Protein AF-A0A968AUI8-F1 (afdb_monomer_lite)

Structure (mmCIF, N/CA/C/O backbone):
data_AF-A0A968AUI8-F1
#
_entry.id   AF-A0A968AUI8-F1
#
loop_
_atom_site.group_PDB
_atom_site.id
_atom_site.type_symbol
_atom_site.label_atom_id
_atom_site.label_alt_id
_atom_site.label_comp_id
_atom_site.label_asym_id
_atom_site.label_entity_id
_atom_site.label_seq_id
_atom_site.pdbx_PDB_ins_code
_atom_site.Cartn_x
_atom_site.Cartn_y
_atom_site.Cartn_z
_atom_site.occupancy
_atom_site.B_iso_or_equiv
_atom_site.auth_seq_id
_atom_site.auth_comp_id
_atom_site.auth_asym_id
_atom_site.auth_atom_id
_atom_site.pdbx_PDB_model_num
ATOM 1 N N . MET A 1 1 ? 32.114 7.853 -19.464 1.00 34.41 1 MET A N 1
ATOM 2 C CA . MET A 1 1 ? 32.105 7.024 -18.245 1.00 34.41 1 MET A CA 1
ATOM 3 C C . MET A 1 1 ? 30.701 7.139 -17.686 1.00 34.41 1 MET A C 1
ATOM 5 O O . MET A 1 1 ? 30.339 8.231 -17.278 1.00 34.41 1 MET A O 1
ATOM 9 N N . LEU A 1 2 ? 29.883 6.095 -17.821 1.00 39.78 2 LEU A N 1
ATOM 10 C CA . LEU A 1 2 ? 28.570 6.047 -17.181 1.00 39.78 2 LEU A CA 1
ATOM 11 C C . LEU A 1 2 ? 28.812 5.374 -15.830 1.00 39.78 2 LEU A C 1
ATOM 13 O O . LEU A 1 2 ? 29.173 4.201 -15.796 1.00 39.78 2 LEU A O 1
ATOM 17 N N . ILE A 1 3 ? 28.756 6.150 -14.754 1.00 45.00 3 ILE A N 1
ATOM 18 C CA . ILE A 1 3 ? 28.696 5.602 -13.402 1.00 45.00 3 ILE A CA 1
ATOM 19 C C . ILE A 1 3 ? 27.211 5.554 -13.086 1.00 45.00 3 ILE A C 1
ATOM 21 O O . ILE A 1 3 ? 26.603 6.594 -12.844 1.00 45.00 3 ILE A O 1
ATOM 25 N N . ASP A 1 4 ? 26.636 4.362 -13.182 1.00 44.19 4 ASP A N 1
ATOM 26 C CA . ASP A 1 4 ? 25.300 4.106 -12.673 1.00 44.19 4 ASP A CA 1
ATOM 27 C C . ASP A 1 4 ? 25.411 3.925 -11.155 1.00 44.19 4 ASP A C 1
ATOM 29 O O . ASP A 1 4 ? 25.917 2.918 -10.664 1.00 44.19 4 ASP A O 1
ATOM 33 N N . ASN A 1 5 ? 25.036 4.975 -10.430 1.00 44.47 5 ASN A N 1
ATOM 34 C CA . ASN A 1 5 ? 24.764 4.938 -8.998 1.00 44.47 5 ASN A CA 1
ATOM 35 C C . ASN A 1 5 ? 23.244 4.963 -8.791 1.00 44.47 5 ASN A C 1
ATOM 37 O O . ASN A 1 5 ? 22.755 5.685 -7.924 1.00 44.47 5 ASN A O 1
ATOM 41 N N . ALA A 1 6 ? 22.477 4.200 -9.572 1.00 40.66 6 ALA A N 1
ATOM 42 C CA . ALA A 1 6 ? 21.161 3.778 -9.133 1.00 40.66 6 ALA A CA 1
ATOM 43 C C . ALA A 1 6 ? 21.364 2.881 -7.906 1.00 40.66 6 ALA A C 1
ATOM 45 O O . ALA A 1 6 ? 21.385 1.651 -7.979 1.00 40.66 6 ALA A O 1
ATOM 46 N N . ARG A 1 7 ? 21.507 3.509 -6.731 1.00 41.97 7 ARG A N 1
ATOM 47 C CA . ARG A 1 7 ? 20.852 2.949 -5.556 1.00 41.97 7 ARG A CA 1
ATOM 48 C C . ARG A 1 7 ? 19.424 2.757 -6.034 1.00 41.97 7 ARG A C 1
ATOM 50 O O . ARG A 1 7 ? 18.778 3.748 -6.359 1.00 41.97 7 ARG A O 1
ATOM 57 N N . LYS A 1 8 ? 18.991 1.506 -6.220 1.00 43.59 8 LYS A N 1
ATOM 58 C CA . LYS A 1 8 ? 17.556 1.224 -6.272 1.00 43.59 8 LYS A CA 1
ATOM 59 C C . LYS A 1 8 ? 16.978 2.051 -5.138 1.00 43.59 8 LYS A C 1
ATOM 61 O O . LYS A 1 8 ? 17.490 1.907 -4.028 1.00 43.59 8 LYS A O 1
ATOM 66 N N . ASP A 1 9 ? 16.062 2.969 -5.421 1.00 46.75 9 ASP A N 1
ATOM 67 C CA . ASP A 1 9 ? 15.371 3.658 -4.345 1.00 46.75 9 ASP A CA 1
ATOM 68 C C . ASP A 1 9 ? 14.706 2.541 -3.539 1.00 46.75 9 ASP A C 1
ATOM 70 O O . ASP A 1 9 ? 13.752 1.911 -3.994 1.00 46.75 9 ASP A O 1
ATOM 74 N N . GLU A 1 10 ? 15.327 2.184 -2.407 1.00 50.00 10 GLU A N 1
ATOM 75 C CA . GLU A 1 10 ? 14.971 1.023 -1.581 1.00 50.00 10 GLU A CA 1
ATOM 76 C C . GLU A 1 10 ? 13.476 1.091 -1.228 1.00 50.00 10 GLU A C 1
ATOM 78 O O . GLU A 1 10 ? 12.793 0.073 -1.214 1.00 50.00 10 GLU A O 1
ATOM 83 N N . GLN A 1 11 ? 12.950 2.316 -1.138 1.00 50.78 11 GLN A N 1
ATOM 84 C CA . GLN A 1 11 ? 11.549 2.676 -0.938 1.00 50.78 11 GLN A CA 1
ATOM 85 C C . GLN A 1 11 ? 10.575 2.051 -1.958 1.00 50.78 11 GLN A C 1
ATOM 87 O O . GLN A 1 11 ? 9.524 1.551 -1.563 1.00 50.78 11 GLN A O 1
ATOM 92 N N . GLU A 1 12 ? 10.900 2.039 -3.257 1.00 45.94 12 GLU A N 1
ATOM 93 C CA . GLU A 1 12 ? 9.977 1.558 -4.304 1.00 45.94 12 GLU A CA 1
ATOM 94 C C . GLU A 1 12 ? 9.931 0.018 -4.359 1.00 45.94 12 GLU A C 1
ATOM 96 O O . GLU A 1 12 ? 8.891 -0.590 -4.618 1.00 45.94 12 GLU A O 1
ATOM 101 N N . VAL A 1 13 ? 11.061 -0.631 -4.049 1.00 47.16 13 VAL A N 1
ATOM 102 C CA . VAL A 1 13 ? 11.174 -2.097 -3.961 1.00 47.16 13 VAL A CA 1
ATOM 103 C C . VAL A 1 13 ? 10.551 -2.625 -2.667 1.00 47.16 13 VAL A C 1
ATOM 105 O O . VAL A 1 13 ? 10.004 -3.730 -2.654 1.00 47.16 13 VAL A O 1
ATOM 108 N N . GLU A 1 14 ? 10.597 -1.843 -1.589 1.00 55.97 14 GLU A N 1
ATOM 109 C CA . GLU A 1 14 ? 10.038 -2.237 -0.301 1.00 55.97 14 GLU A CA 1
ATOM 110 C C . GLU A 1 14 ? 8.512 -2.258 -0.297 1.00 55.97 14 GLU A C 1
ATOM 112 O O . GLU A 1 14 ? 7.960 -3.180 0.286 1.00 55.97 14 GLU A O 1
ATOM 117 N N . PHE A 1 15 ? 7.808 -1.356 -0.990 1.00 53.41 15 PHE A N 1
ATOM 118 C CA . PHE A 1 15 ? 6.339 -1.319 -0.923 1.00 53.41 15 PHE A CA 1
ATOM 119 C C . PHE A 1 15 ? 5.659 -2.569 -1.508 1.00 53.41 15 PHE A C 1
ATOM 121 O O . PHE A 1 15 ? 4.713 -3.102 -0.928 1.00 53.41 15 PHE A O 1
ATOM 128 N N . ASN A 1 16 ? 6.161 -3.075 -2.639 1.00 53.00 16 ASN A N 1
ATOM 129 C CA . ASN A 1 16 ? 5.612 -4.289 -3.247 1.00 53.00 16 ASN A CA 1
ATOM 130 C C . ASN A 1 16 ? 5.938 -5.542 -2.427 1.00 53.00 16 ASN A C 1
ATOM 132 O O . ASN A 1 16 ? 5.096 -6.426 -2.338 1.00 53.00 16 ASN A O 1
ATOM 136 N N . ASN A 1 17 ? 7.120 -5.622 -1.807 1.00 53.06 17 ASN A N 1
ATOM 137 C CA . ASN A 1 17 ? 7.478 -6.753 -0.942 1.00 53.06 17 ASN A CA 1
ATOM 138 C C . ASN A 1 17 ? 6.790 -6.676 0.429 1.00 53.06 17 ASN A C 1
ATOM 140 O O . ASN A 1 17 ? 6.423 -7.702 0.995 1.00 53.06 17 ASN A O 1
ATOM 144 N N . PHE A 1 18 ? 6.577 -5.459 0.932 1.00 59.53 18 PHE A N 1
ATOM 145 C CA . PHE A 1 18 ? 5.958 -5.154 2.216 1.00 59.53 18 PHE A CA 1
ATOM 146 C C . PHE A 1 18 ? 4.612 -5.858 2.377 1.00 59.53 18 PHE A C 1
ATOM 148 O O . PHE A 1 18 ? 4.395 -6.493 3.402 1.00 59.53 18 PHE A O 1
ATOM 155 N N . LEU A 1 19 ? 3.745 -5.825 1.360 1.00 61.12 19 LEU A N 1
ATOM 156 C CA . LEU A 1 19 ? 2.394 -6.389 1.449 1.00 61.12 19 LEU A CA 1
ATOM 157 C C . LEU A 1 19 ? 2.351 -7.916 1.647 1.00 61.12 19 LEU A C 1
ATOM 159 O O . LEU A 1 19 ? 1.345 -8.418 2.145 1.00 61.12 19 LEU A O 1
ATOM 163 N N . TYR A 1 20 ? 3.408 -8.655 1.295 1.00 62.62 20 TYR A N 1
ATOM 164 C CA . TYR A 1 20 ? 3.387 -10.123 1.323 1.00 62.62 20 TYR A CA 1
ATOM 165 C C . TYR A 1 20 ? 3.719 -10.735 2.690 1.00 62.62 20 TYR A C 1
ATOM 167 O O . TYR A 1 20 ? 3.278 -11.848 2.960 1.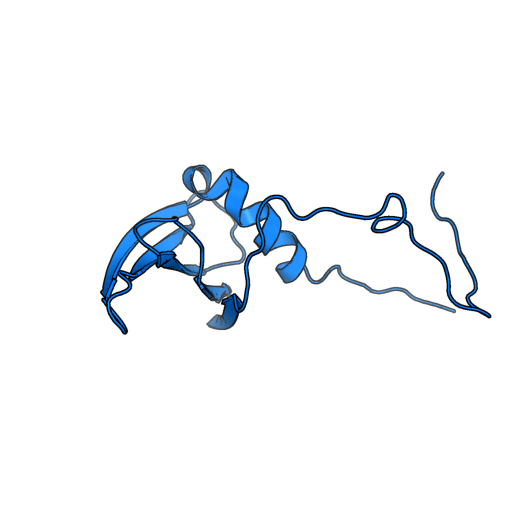00 62.62 20 TYR A O 1
ATOM 175 N N . GLU A 1 2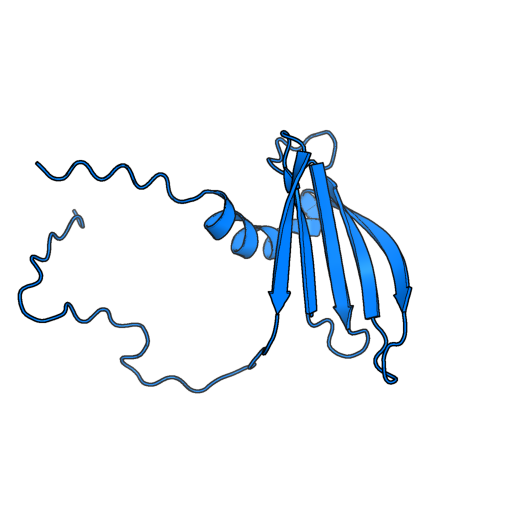1 ? 4.449 -10.028 3.559 1.00 69.19 21 GLU A N 1
ATOM 176 C CA . GLU A 1 21 ? 4.939 -10.573 4.843 1.00 69.19 21 GLU A CA 1
ATOM 177 C C . GLU A 1 21 ? 4.553 -9.682 6.045 1.00 69.19 21 GLU A C 1
ATOM 179 O O . GLU A 1 21 ? 5.161 -9.718 7.118 1.00 69.19 21 GLU A O 1
ATOM 184 N N . LEU A 1 22 ? 3.505 -8.862 5.892 1.00 75.44 22 LEU A N 1
ATOM 185 C CA . LEU A 1 22 ? 3.066 -7.901 6.914 1.00 75.44 22 LEU A CA 1
ATOM 186 C C . LEU A 1 22 ? 2.827 -8.527 8.281 1.00 75.44 22 LEU A C 1
ATOM 188 O O . LEU A 1 22 ? 3.225 -7.964 9.300 1.00 75.44 22 LEU A O 1
ATOM 192 N N . GLU A 1 23 ? 2.156 -9.673 8.311 1.00 78.56 23 GLU A N 1
ATOM 193 C CA . GLU A 1 23 ? 1.776 -10.336 9.556 1.00 78.56 23 GLU A CA 1
ATOM 194 C C . GLU A 1 23 ? 2.982 -10.868 10.336 1.00 78.56 23 GLU A C 1
ATOM 196 O O . GLU A 1 23 ? 2.966 -10.888 11.573 1.00 78.56 23 GLU A O 1
ATOM 201 N N . ASP A 1 24 ? 4.058 -11.223 9.635 1.00 84.44 24 ASP A N 1
ATOM 202 C CA . ASP A 1 24 ? 5.277 -11.753 10.231 1.00 84.44 24 ASP A CA 1
ATOM 203 C C . ASP A 1 24 ? 6.160 -10.639 10.794 1.00 84.44 24 ASP A C 1
ATOM 205 O O . ASP A 1 24 ? 6.714 -10.803 11.886 1.00 84.44 24 ASP A O 1
ATOM 209 N N . HIS A 1 25 ? 6.175 -9.463 10.163 1.00 86.06 25 HIS A N 1
ATOM 210 C CA . HIS A 1 25 ? 7.077 -8.366 10.533 1.00 86.06 25 HIS A CA 1
ATOM 211 C C . HIS A 1 25 ? 6.411 -7.214 11.308 1.00 86.06 25 HIS A C 1
ATOM 213 O O . HIS A 1 25 ? 7.098 -6.449 11.989 1.00 86.06 25 HIS A O 1
ATOM 219 N N . TYR A 1 26 ? 5.081 -7.088 11.284 1.00 89.75 26 TYR A N 1
ATOM 220 C CA . TYR A 1 26 ? 4.370 -5.950 11.877 1.00 89.75 26 TYR A CA 1
ATOM 221 C C . TYR A 1 26 ? 3.272 -6.384 12.854 1.00 89.75 26 TYR A C 1
ATOM 223 O O . TYR A 1 26 ? 2.611 -7.408 12.700 1.00 89.75 26 TYR A O 1
ATOM 231 N N . PHE A 1 27 ? 3.053 -5.570 13.885 1.00 93.06 27 PHE A N 1
ATOM 232 C CA . PHE A 1 27 ? 1.811 -5.572 14.647 1.00 93.06 27 PHE A CA 1
ATOM 233 C C . PHE A 1 27 ? 0.781 -4.696 13.942 1.00 93.06 27 PHE A C 1
ATOM 235 O O . PHE A 1 27 ? 1.084 -3.552 13.592 1.00 93.06 27 PHE A O 1
ATOM 242 N N . SER A 1 28 ? -0.437 -5.210 13.786 1.00 92.56 28 SER A N 1
ATOM 243 C CA . SER A 1 28 ? -1.557 -4.488 13.190 1.00 92.56 28 SER A CA 1
ATOM 244 C C . SER A 1 28 ? -2.569 -4.029 14.237 1.00 92.56 28 SER A C 1
ATOM 246 O O . SER A 1 28 ? -2.871 -4.721 15.210 1.00 92.56 28 SER A O 1
ATOM 248 N N . GLN A 1 29 ? -3.104 -2.829 14.033 1.00 95.19 29 GLN A N 1
ATOM 249 C CA . GLN A 1 29 ? -4.146 -2.247 14.866 1.00 95.19 29 GLN A CA 1
ATOM 250 C C . GLN A 1 29 ? -5.117 -1.455 13.989 1.00 95.19 29 GLN A C 1
ATOM 252 O O . GLN A 1 29 ? -4.700 -0.524 13.302 1.00 95.19 29 GLN A O 1
ATOM 257 N N . LYS A 1 30 ? -6.420 -1.759 14.051 1.00 94.50 30 LYS A N 1
ATOM 258 C CA . LYS A 1 30 ? -7.441 -0.844 13.518 1.00 94.50 30 LYS A CA 1
ATOM 259 C C . LYS A 1 30 ? -7.469 0.402 14.400 1.00 94.50 30 LYS A C 1
ATOM 261 O O . LYS A 1 30 ? -7.711 0.293 15.603 1.00 94.50 30 LYS A O 1
ATOM 266 N N . VAL A 1 31 ? -7.172 1.559 13.818 1.00 95.31 31 VAL A N 1
ATOM 267 C CA . VAL A 1 31 ? -7.070 2.834 14.545 1.00 95.31 31 VAL A CA 1
ATOM 268 C C . VAL A 1 31 ? -8.215 3.786 14.243 1.00 95.31 31 VAL A C 1
ATOM 270 O O . VAL A 1 31 ? -8.478 4.655 15.068 1.00 95.31 31 VAL A O 1
ATOM 273 N N . ASP A 1 32 ? -8.892 3.616 13.108 1.00 94.31 32 ASP A N 1
ATOM 274 C CA . ASP A 1 32 ? -10.044 4.434 12.736 1.00 94.31 32 ASP A CA 1
ATOM 275 C C . ASP A 1 32 ? -10.979 3.688 11.774 1.00 94.31 32 ASP A C 1
ATOM 277 O O . ASP A 1 32 ? -10.592 2.691 11.151 1.00 94.31 32 ASP A O 1
ATOM 281 N N . GLU A 1 33 ? -12.203 4.187 11.666 1.00 94.94 33 GLU A N 1
ATOM 282 C CA . GLU A 1 33 ? -13.248 3.725 10.759 1.00 94.94 33 GLU A CA 1
ATOM 283 C C . GLU A 1 33 ? -14.069 4.935 10.314 1.00 94.94 33 GLU A C 1
ATOM 285 O O . GLU A 1 33 ? -14.639 5.648 11.142 1.00 94.94 33 GLU A O 1
ATOM 290 N N . THR A 1 34 ? -14.111 5.177 9.009 1.00 94.50 34 THR A N 1
ATOM 291 C CA . THR A 1 34 ? -14.830 6.304 8.414 1.00 94.50 34 THR A CA 1
ATOM 292 C C . THR A 1 34 ? -15.745 5.821 7.300 1.00 94.50 34 THR A C 1
ATOM 294 O O . THR A 1 34 ? -15.564 4.731 6.769 1.00 94.50 34 THR A O 1
ATOM 297 N N . GLU A 1 35 ? -16.747 6.625 6.954 1.00 93.81 35 GLU A N 1
ATOM 298 C CA . GLU A 1 35 ? -17.689 6.307 5.875 1.00 93.81 35 GLU A CA 1
ATOM 299 C C . GLU A 1 35 ? -17.870 7.515 4.936 1.00 93.81 35 GLU A C 1
ATOM 301 O O . GLU A 1 35 ? -18.933 8.145 4.917 1.00 93.81 35 GLU A O 1
ATOM 306 N N . PRO A 1 36 ? -16.808 7.957 4.234 1.00 87.19 36 PRO A N 1
ATOM 307 C CA . PRO A 1 36 ? -16.932 9.000 3.220 1.00 87.19 36 PRO A CA 1
ATOM 308 C C . PRO A 1 36 ? -17.829 8.528 2.067 1.00 87.19 36 PRO A C 1
ATOM 310 O O . PRO A 1 36 ? -17.637 7.448 1.529 1.00 87.19 36 PRO A O 1
ATOM 313 N N . ASP A 1 37 ? -18.821 9.340 1.690 1.00 87.12 37 ASP A N 1
ATOM 314 C CA . ASP A 1 37 ? -19.716 9.082 0.549 1.00 87.12 37 ASP A CA 1
ATOM 315 C C . ASP A 1 37 ? -20.423 7.704 0.555 1.00 87.12 37 ASP A C 1
ATOM 317 O O . ASP A 1 37 ? -20.872 7.219 -0.483 1.00 87.12 37 ASP A O 1
ATOM 321 N N . GLY A 1 38 ? -20.591 7.105 1.742 1.00 87.69 38 GLY A N 1
ATOM 322 C CA . GLY A 1 38 ? -21.213 5.787 1.923 1.00 87.69 38 GLY A CA 1
ATOM 323 C C . GLY A 1 38 ? -20.267 4.600 1.707 1.00 87.69 38 GLY A C 1
ATOM 324 O O . GLY A 1 38 ? -20.714 3.459 1.774 1.00 87.69 38 GLY A O 1
ATOM 325 N N . GLU A 1 39 ? -18.983 4.851 1.446 1.00 89.19 39 GLU A N 1
ATOM 326 C CA . GLU A 1 39 ? -17.937 3.833 1.340 1.00 89.19 39 GLU A CA 1
ATOM 327 C C . GLU A 1 39 ? -17.237 3.699 2.691 1.00 89.19 39 GLU A C 1
ATOM 329 O O . GLU A 1 39 ? -16.689 4.671 3.214 1.00 89.19 39 GLU A O 1
ATOM 334 N N . LYS A 1 40 ? -17.254 2.505 3.286 1.00 95.25 40 LYS A N 1
ATOM 335 C CA . LYS A 1 40 ? -16.666 2.305 4.608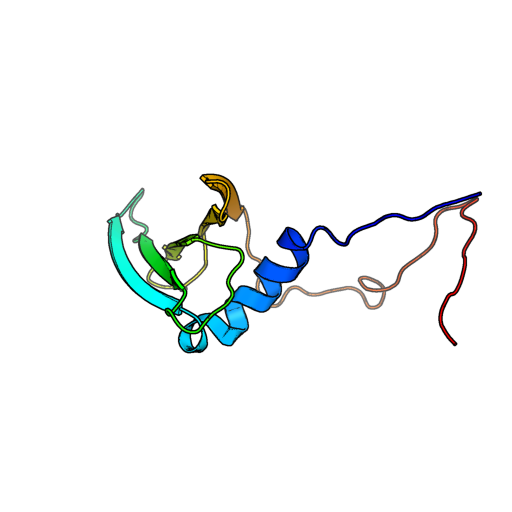 1.00 95.25 40 LYS A CA 1
ATOM 336 C C . LYS A 1 40 ? -15.181 1.996 4.491 1.00 95.25 40 LYS A C 1
ATOM 338 O O . LYS A 1 40 ? -14.776 1.003 3.895 1.00 95.25 40 LYS A O 1
ATOM 343 N N . ILE A 1 41 ? -14.367 2.838 5.114 1.00 96.31 41 ILE A N 1
ATOM 344 C CA . ILE A 1 41 ? -12.913 2.777 5.065 1.00 96.31 41 ILE A CA 1
ATOM 345 C C . ILE A 1 41 ? -12.357 2.490 6.458 1.00 96.31 41 ILE A C 1
ATOM 347 O O . ILE A 1 41 ? -12.600 3.218 7.424 1.00 96.31 41 ILE A O 1
ATOM 351 N N . TYR A 1 42 ? -11.531 1.455 6.559 1.00 95.94 42 TYR A N 1
ATOM 352 C CA . TYR A 1 42 ? -10.746 1.163 7.748 1.00 95.94 42 TYR A CA 1
ATOM 353 C C . TYR A 1 42 ? -9.366 1.791 7.657 1.00 95.94 42 TYR A C 1
ATOM 355 O O . TYR A 1 42 ? -8.657 1.613 6.671 1.00 95.94 42 TYR A O 1
ATOM 363 N N . THR A 1 43 ? -8.943 2.455 8.733 1.00 96.56 43 THR A N 1
ATOM 364 C CA . THR A 1 43 ? -7.537 2.837 8.897 1.00 96.56 43 THR A CA 1
ATOM 365 C C . THR A 1 43 ? -6.841 1.818 9.785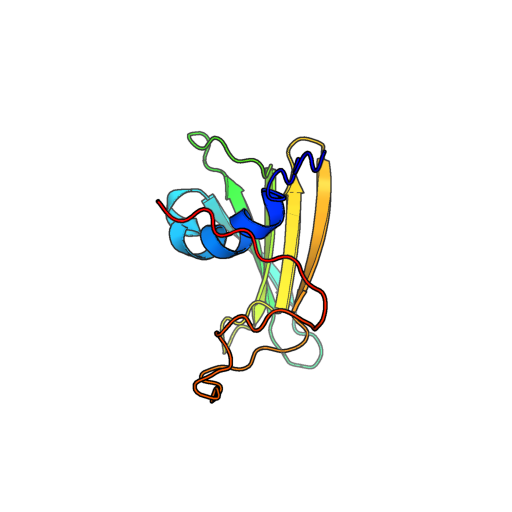 1.00 96.56 43 THR A C 1
ATOM 367 O O . THR A 1 43 ? -7.177 1.656 10.963 1.00 96.56 43 THR A O 1
ATOM 370 N N . ILE A 1 44 ? -5.835 1.152 9.232 1.00 94.69 44 ILE A N 1
ATOM 371 C CA . ILE A 1 44 ? -5.013 0.161 9.920 1.00 94.69 44 ILE A CA 1
ATOM 372 C C . ILE A 1 44 ? -3.624 0.752 10.121 1.00 94.69 44 ILE A C 1
ATOM 374 O O . ILE A 1 44 ? -2.960 1.142 9.164 1.00 94.69 44 ILE A O 1
ATOM 378 N N . LYS A 1 45 ? -3.169 0.807 11.373 1.00 95.12 45 LYS A N 1
ATOM 379 C CA . LYS A 1 45 ? -1.786 1.133 11.710 1.00 95.12 45 LYS A CA 1
ATOM 380 C C . LYS A 1 45 ? -0.978 -0.153 11.837 1.00 95.12 45 LYS A C 1
ATOM 382 O O . LYS A 1 45 ? -1.359 -1.063 12.571 1.00 95.12 45 LYS A O 1
ATOM 387 N N . LEU A 1 46 ? 0.161 -0.178 11.167 1.00 92.69 46 LEU A N 1
ATOM 388 C CA . LEU A 1 46 ? 1.164 -1.225 11.197 1.00 92.69 46 LEU A CA 1
ATOM 389 C C . LEU A 1 46 ? 2.418 -0.662 11.867 1.00 92.69 46 LEU A C 1
ATOM 391 O O . LEU A 1 46 ? 2.875 0.438 11.552 1.00 92.69 46 LEU A O 1
ATOM 395 N N . THR A 1 47 ? 2.941 -1.389 12.849 1.00 93.38 47 THR A N 1
ATOM 396 C CA . THR A 1 47 ? 4.154 -1.012 13.589 1.00 93.38 47 THR A CA 1
ATOM 397 C C . THR A 1 47 ? 5.119 -2.192 13.569 1.00 93.38 47 THR A C 1
ATOM 399 O O . THR A 1 47 ? 4.676 -3.293 13.903 1.00 93.38 47 THR A O 1
ATOM 402 N N . PRO A 1 48 ? 6.395 -2.014 13.182 1.00 91.31 48 PRO A N 1
ATOM 403 C CA . PRO A 1 48 ? 7.344 -3.120 13.148 1.00 91.31 48 PRO A CA 1
ATOM 404 C C . PRO A 1 48 ? 7.440 -3.807 14.508 1.00 91.31 48 PRO A C 1
ATOM 406 O O . PRO A 1 48 ? 7.400 -3.154 15.559 1.00 91.31 48 PRO A O 1
ATOM 409 N N . LYS A 1 49 ? 7.572 -5.133 14.507 1.00 92.19 49 LYS A N 1
ATOM 410 C CA . LYS A 1 49 ? 7.839 -5.873 15.742 1.00 92.19 49 LYS A CA 1
ATOM 411 C C . LYS A 1 49 ? 9.252 -5.532 16.245 1.00 92.19 49 LYS A C 1
ATOM 413 O O . LYS A 1 49 ? 10.137 -5.266 15.439 1.00 92.19 49 LYS A O 1
ATOM 418 N N . PRO A 1 50 ? 9.517 -5.589 17.564 1.00 88.94 50 PRO A N 1
ATOM 419 C CA . PRO A 1 50 ? 10.823 -5.217 18.121 1.00 88.94 50 PRO A CA 1
ATOM 420 C C . PRO A 1 50 ? 12.028 -6.014 17.594 1.00 88.94 50 PRO A C 1
ATOM 422 O O . PRO A 1 50 ? 13.158 -5.562 17.750 1.00 88.94 50 PRO A O 1
ATOM 425 N N . SER A 1 51 ? 11.807 -7.211 17.037 1.00 86.06 51 SER A N 1
ATOM 426 C CA . SER A 1 51 ? 12.843 -8.046 16.413 1.00 86.06 51 SER A CA 1
ATOM 427 C C . SER A 1 51 ? 13.253 -7.575 15.018 1.00 86.06 51 SER A C 1
ATOM 429 O O . SER A 1 51 ? 14.316 -7.973 14.544 1.00 86.06 51 SER A O 1
ATOM 431 N N . GLU A 1 52 ? 12.430 -6.752 14.370 1.00 83.12 52 GLU A N 1
ATOM 432 C CA . GLU A 1 52 ? 12.611 -6.373 12.976 1.00 83.12 52 GLU A CA 1
ATOM 433 C C . GLU A 1 52 ? 13.531 -5.169 12.835 1.00 83.12 52 GLU A C 1
ATOM 435 O O . GLU A 1 52 ? 13.345 -4.130 13.471 1.00 83.12 52 GLU A O 1
ATOM 440 N N . GLN A 1 53 ? 14.506 -5.286 11.936 1.00 81.31 53 GLN A N 1
ATOM 441 C CA . GLN A 1 53 ? 15.233 -4.129 11.426 1.00 81.31 53 GLN A CA 1
ATOM 442 C C . GLN A 1 53 ? 14.418 -3.533 10.280 1.00 81.31 53 GLN A C 1
ATOM 444 O O . GLN A 1 53 ? 14.651 -3.851 9.119 1.00 81.31 53 GLN A O 1
ATOM 449 N N . SER A 1 54 ? 13.423 -2.716 10.623 1.00 80.25 54 SER A N 1
ATOM 450 C CA . SER A 1 54 ? 12.598 -2.021 9.634 1.00 80.25 54 SER A CA 1
ATOM 451 C C . SER A 1 54 ? 13.134 -0.622 9.343 1.00 80.25 54 SER A C 1
ATOM 453 O O . SER A 1 54 ? 13.575 0.088 10.250 1.00 80.25 54 SER A O 1
ATOM 455 N N . TYR A 1 55 ? 13.059 -0.218 8.074 1.00 80.06 55 TYR A N 1
ATOM 456 C CA . TYR A 1 55 ? 13.283 1.160 7.638 1.00 80.06 55 TYR A CA 1
ATOM 457 C C . TYR A 1 55 ? 12.161 2.099 8.115 1.00 80.06 55 TYR A C 1
ATOM 459 O O . TYR A 1 55 ? 12.382 3.295 8.328 1.00 80.06 55 TYR A O 1
ATOM 467 N N . PHE A 1 56 ? 10.960 1.551 8.318 1.00 85.94 56 PHE A N 1
ATOM 468 C CA . PHE A 1 56 ? 9.768 2.295 8.696 1.00 85.94 56 PHE A CA 1
ATOM 469 C C . PHE A 1 56 ? 9.533 2.235 10.199 1.00 85.94 56 PHE A C 1
ATOM 471 O O . PHE A 1 56 ? 9.637 1.185 10.822 1.00 85.94 56 PHE A O 1
ATOM 478 N N . THR A 1 57 ? 9.135 3.355 10.790 1.00 91.12 57 THR A N 1
ATOM 479 C CA . THR A 1 57 ? 8.711 3.426 12.195 1.00 91.12 57 THR A CA 1
ATOM 480 C C . THR A 1 57 ? 7.214 3.174 12.342 1.00 91.12 57 THR A C 1
ATOM 482 O O . THR A 1 57 ? 6.766 2.609 13.343 1.00 91.12 57 THR A O 1
ATOM 485 N N . SER A 1 58 ? 6.420 3.561 11.342 1.00 92.00 58 SER A N 1
ATOM 486 C CA . SER A 1 58 ? 5.000 3.232 11.276 1.00 92.00 58 SER A CA 1
ATOM 487 C C . SER A 1 58 ? 4.462 3.315 9.859 1.00 92.00 58 SER A C 1
ATOM 489 O O . SER A 1 58 ? 4.974 4.069 9.035 1.00 92.00 58 SER A O 1
ATOM 491 N N . ILE A 1 59 ? 3.402 2.554 9.600 1.00 91.94 59 ILE A N 1
ATOM 492 C CA . ILE A 1 59 ? 2.684 2.571 8.330 1.00 91.94 59 ILE A CA 1
ATOM 493 C C . ILE A 1 59 ? 1.192 2.639 8.641 1.00 91.94 59 ILE A C 1
ATOM 495 O O . ILE A 1 59 ? 0.706 1.967 9.549 1.00 91.94 59 ILE A O 1
ATOM 499 N N . LYS A 1 60 ? 0.455 3.481 7.928 1.00 94.12 60 LYS A N 1
ATOM 500 C CA . LYS A 1 60 ? -1.002 3.571 7.979 1.00 94.12 60 LYS A CA 1
ATOM 501 C C . LYS A 1 60 ? -1.548 3.219 6.613 1.00 94.12 60 LYS A C 1
ATOM 503 O O . LYS A 1 60 ? -1.119 3.793 5.618 1.00 94.12 60 LYS A O 1
ATOM 508 N N . VAL A 1 61 ? -2.501 2.304 6.588 1.00 92.94 61 VAL A N 1
ATOM 509 C CA . VAL A 1 61 ? -3.154 1.825 5.374 1.00 92.94 61 VAL A CA 1
ATOM 510 C C . VAL A 1 61 ? -4.641 2.110 5.509 1.00 92.94 61 VAL A C 1
ATOM 512 O O . VAL A 1 61 ? -5.237 1.796 6.540 1.00 92.94 61 VAL A O 1
ATOM 515 N N . TRP A 1 62 ? -5.224 2.712 4.480 1.00 94.75 62 TRP A N 1
ATOM 516 C CA . TRP A 1 62 ? -6.664 2.869 4.343 1.00 94.75 62 TRP A CA 1
ATOM 517 C C . TRP A 1 62 ? -7.160 1.791 3.397 1.00 94.75 62 TRP A C 1
ATOM 519 O O . TRP A 1 62 ? -6.708 1.734 2.251 1.00 94.75 62 TRP A O 1
ATOM 529 N N . VAL A 1 63 ? -8.062 0.948 3.887 1.00 93.44 63 VAL A N 1
ATOM 530 C CA . VAL A 1 63 ? -8.654 -0.148 3.119 1.00 93.44 63 VAL A CA 1
ATOM 531 C C . VAL A 1 63 ? -10.166 -0.017 3.097 1.00 93.44 63 VAL A C 1
ATOM 533 O O . VAL A 1 63 ? -10.768 0.346 4.106 1.00 93.44 63 VAL A O 1
ATOM 536 N N . GLU A 1 64 ? -10.765 -0.303 1.954 1.00 93.00 64 GLU A N 1
ATOM 537 C CA . GLU A 1 64 ? -12.218 -0.385 1.803 1.00 93.00 64 GLU A CA 1
ATOM 538 C C . GLU A 1 64 ? -12.746 -1.697 2.422 1.00 93.00 64 GLU A C 1
ATOM 540 O O . GLU A 1 64 ? -12.074 -2.725 2.342 1.00 93.00 64 GLU A O 1
ATOM 545 N N . GLU A 1 65 ? -13.891 -1.663 3.115 1.00 92.12 65 GLU A N 1
ATOM 546 C CA . GLU A 1 65 ? -14.426 -2.804 3.882 1.00 92.12 65 GLU A CA 1
ATOM 547 C C . GLU A 1 65 ? -14.795 -4.010 3.005 1.00 92.12 65 GLU A C 1
ATOM 549 O O . GLU A 1 65 ? -14.476 -5.145 3.374 1.00 92.12 65 GLU A O 1
ATOM 554 N N . ASP A 1 66 ? -15.485 -3.784 1.889 1.00 90.12 66 ASP A N 1
ATOM 555 C CA . ASP A 1 66 ? -16.089 -4.849 1.090 1.00 90.12 66 ASP A CA 1
ATOM 556 C C . ASP A 1 66 ? -15.050 -5.581 0.224 1.00 90.12 66 ASP A C 1
ATOM 558 O O . ASP A 1 66 ? -15.047 -6.812 0.129 1.00 90.12 66 ASP A O 1
ATOM 562 N N . SER A 1 67 ? -14.149 -4.826 -0.401 1.00 89.12 67 SER A N 1
ATOM 563 C CA . SER A 1 67 ? -13.143 -5.290 -1.362 1.00 89.12 67 SER A CA 1
ATOM 564 C C . SER A 1 67 ? -11.760 -5.511 -0.751 1.00 89.12 67 SER A C 1
ATOM 566 O O . SER A 1 67 ? -10.945 -6.216 -1.348 1.00 89.12 67 SER A O 1
ATOM 568 N N . TRP A 1 68 ? -11.480 -4.928 0.422 1.00 88.56 68 TRP A N 1
ATOM 569 C CA . TRP A 1 68 ? -10.137 -4.851 1.017 1.00 88.56 68 TRP A CA 1
ATOM 570 C C . TRP A 1 68 ? -9.101 -4.142 0.137 1.00 88.56 68 TRP A C 1
ATOM 572 O O . TRP A 1 68 ? -7.893 -4.271 0.353 1.00 88.56 68 TRP A O 1
ATOM 582 N N . GLU A 1 69 ? -9.554 -3.360 -0.841 1.00 88.50 69 GLU A N 1
ATOM 583 C CA . GLU A 1 69 ? -8.680 -2.553 -1.679 1.00 88.50 69 GLU A CA 1
ATOM 584 C C . GLU A 1 69 ? -7.991 -1.460 -0.865 1.00 88.50 69 GLU A C 1
ATOM 586 O O . GLU A 1 69 ? -8.625 -0.700 -0.129 1.00 88.50 69 GLU A O 1
ATOM 591 N N . VAL A 1 70 ? -6.677 -1.336 -1.047 1.00 89.94 70 VAL A N 1
ATOM 592 C CA . VAL A 1 70 ? -5.893 -0.245 -0.471 1.00 89.94 70 VAL A CA 1
ATOM 593 C C . VAL A 1 70 ? -6.168 1.033 -1.258 1.00 89.94 70 VAL A C 1
ATOM 595 O O . VAL A 1 70 ? -5.855 1.111 -2.442 1.00 89.94 70 VAL A O 1
ATOM 598 N N . LYS A 1 71 ? -6.706 2.058 -0.594 1.00 91.44 71 LYS A N 1
ATOM 599 C CA . LYS A 1 71 ? -6.974 3.375 -1.202 1.00 91.44 71 LYS A CA 1
ATOM 600 C C . LYS A 1 71 ? -5.848 4.375 -0.955 1.00 91.44 71 LYS A C 1
ATOM 602 O O . LYS A 1 71 ? -5.610 5.281 -1.751 1.00 91.44 71 LYS A O 1
ATOM 607 N N . ARG A 1 72 ? -5.148 4.229 0.171 1.00 92.56 72 ARG A N 1
ATOM 608 C CA . ARG A 1 72 ? -4.095 5.152 0.603 1.00 92.56 72 ARG A CA 1
ATOM 609 C C . ARG A 1 72 ? -3.113 4.449 1.521 1.00 92.56 72 ARG A C 1
ATOM 611 O O . ARG A 1 72 ? -3.523 3.635 2.350 1.00 92.56 72 ARG A O 1
ATOM 618 N N . VAL A 1 73 ? -1.841 4.823 1.433 1.00 91.69 73 VAL A N 1
ATOM 619 C CA . VAL A 1 73 ? -0.817 4.440 2.407 1.00 91.69 73 VAL A CA 1
ATOM 620 C C . VAL A 1 73 ? 0.020 5.646 2.793 1.00 91.69 73 VAL A C 1
ATOM 622 O O . VAL A 1 73 ? 0.431 6.423 1.941 1.00 91.69 73 VAL A O 1
ATOM 625 N N . ILE A 1 74 ? 0.282 5.790 4.087 1.00 93.44 74 ILE A N 1
ATOM 626 C CA . ILE A 1 74 ? 1.289 6.712 4.610 1.00 93.44 74 ILE A CA 1
ATOM 627 C C . ILE A 1 74 ? 2.294 5.889 5.392 1.00 93.44 74 ILE A C 1
ATOM 629 O O . ILE A 1 74 ? 1.893 5.132 6.275 1.00 93.44 74 ILE A O 1
ATOM 633 N N . TYR A 1 75 ? 3.581 6.061 5.126 1.00 90.31 75 TYR A N 1
ATOM 634 C CA . TYR A 1 75 ? 4.626 5.525 5.990 1.00 90.31 75 TYR A CA 1
ATOM 635 C C . TYR A 1 75 ? 5.522 6.628 6.523 1.00 90.31 75 TYR A C 1
ATOM 637 O O . TYR A 1 75 ? 5.713 7.660 5.882 1.00 90.31 75 TYR A O 1
ATOM 645 N N . THR A 1 76 ? 6.088 6.372 7.695 1.00 91.31 76 THR A N 1
ATOM 646 C CA . THR A 1 76 ? 7.100 7.210 8.331 1.00 91.31 76 THR A CA 1
ATOM 647 C C . THR A 1 76 ? 8.400 6.422 8.405 1.00 91.31 76 THR A C 1
ATOM 649 O O . THR A 1 76 ? 8.394 5.293 8.900 1.00 91.31 76 THR A O 1
ATOM 652 N N . ASP A 1 77 ? 9.503 6.985 7.915 1.00 88.44 77 ASP A N 1
ATOM 653 C CA . ASP A 1 77 ? 10.830 6.370 8.036 1.00 88.44 77 ASP A CA 1
ATOM 654 C C . ASP A 1 77 ? 11.470 6.631 9.418 1.00 88.44 77 ASP A C 1
ATOM 656 O O . ASP A 1 77 ? 10.881 7.258 10.303 1.00 88.44 77 ASP A O 1
ATOM 660 N N . TYR A 1 78 ? 12.683 6.121 9.636 1.00 86.19 78 TYR A N 1
ATOM 661 C CA . TYR A 1 78 ? 13.446 6.342 10.872 1.00 86.19 78 TYR A CA 1
ATOM 662 C C . TYR A 1 78 ? 14.002 7.770 11.033 1.00 86.19 78 TYR A C 1
ATOM 664 O O . TYR A 1 78 ? 14.499 8.107 12.108 1.00 86.19 78 TYR A O 1
ATOM 672 N N . ASN A 1 79 ? 13.957 8.590 9.981 1.00 90.12 79 ASN A N 1
ATOM 673 C CA . ASN A 1 79 ? 14.322 10.007 10.004 1.00 90.12 79 ASN A CA 1
ATOM 674 C C . ASN A 1 79 ? 13.092 10.917 10.184 1.00 90.12 79 ASN A C 1
ATOM 676 O O . ASN A 1 79 ? 13.212 12.126 9.991 1.00 90.12 79 ASN A O 1
ATOM 680 N N . ASP A 1 80 ? 11.931 10.348 10.528 1.00 91.50 80 ASP A N 1
ATOM 681 C CA . ASP A 1 80 ? 10.640 11.031 10.650 1.00 91.50 80 ASP A CA 1
ATOM 682 C C . ASP A 1 80 ? 10.112 11.647 9.336 1.00 91.50 80 ASP A C 1
ATOM 684 O O . ASP A 1 80 ? 9.260 12.539 9.362 1.00 91.50 80 ASP A O 1
ATOM 688 N N . ASN A 1 81 ? 10.565 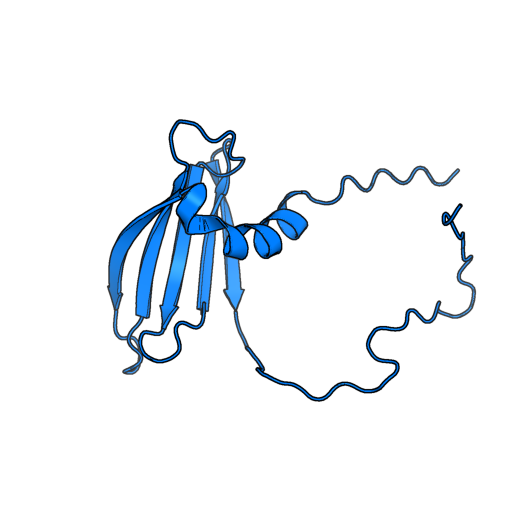11.173 8.170 1.00 92.75 81 ASN A N 1
ATOM 689 C CA . ASN A 1 81 ? 9.972 11.573 6.895 1.00 92.75 81 ASN A CA 1
ATOM 690 C C . ASN A 1 81 ? 8.677 10.796 6.653 1.00 92.75 81 ASN A C 1
ATOM 692 O O . ASN A 1 81 ? 8.683 9.564 6.650 1.00 92.75 81 ASN A O 1
ATOM 696 N N . GLU A 1 82 ? 7.585 11.511 6.378 1.00 93.88 82 GLU A N 1
ATOM 697 C CA . GLU A 1 82 ? 6.342 10.911 5.895 1.00 93.88 82 GLU A CA 1
ATOM 698 C C . GLU A 1 82 ? 6.292 10.908 4.367 1.00 93.88 82 GLU A C 1
ATOM 700 O O . GLU A 1 82 ? 6.536 11.925 3.717 1.00 93.88 82 GLU A O 1
ATOM 705 N N . THR A 1 83 ? 5.935 9.759 3.799 1.00 88.62 83 THR A N 1
ATOM 706 C CA . THR A 1 83 ? 5.592 9.629 2.379 1.00 88.62 83 THR A CA 1
ATOM 707 C C . THR A 1 83 ? 4.174 9.100 2.260 1.00 88.62 83 THR A C 1
ATOM 709 O O . THR A 1 83 ? 3.779 8.191 2.991 1.00 88.62 83 THR A O 1
ATOM 712 N N . GLU A 1 84 ? 3.412 9.679 1.339 1.00 92.56 84 GLU A N 1
ATOM 713 C CA . GLU A 1 84 ? 2.019 9.340 1.086 1.00 92.56 84 GLU A CA 1
ATOM 714 C C . GLU A 1 84 ? 1.839 8.819 -0.342 1.00 92.56 84 GLU A C 1
ATOM 716 O O . GLU A 1 84 ? 2.300 9.433 -1.303 1.00 92.56 84 GLU A O 1
ATOM 721 N N . TYR A 1 85 ? 1.106 7.714 -0.458 1.00 88.56 85 TYR A N 1
ATOM 722 C CA . TYR A 1 85 ? 0.676 7.102 -1.706 1.00 88.56 85 TYR A CA 1
ATOM 723 C C . TYR A 1 85 ? -0.847 7.075 -1.745 1.00 88.56 85 TYR A C 1
ATOM 725 O O . TYR A 1 85 ? -1.493 6.594 -0.810 1.00 88.56 85 TYR A O 1
ATOM 733 N N . ILE A 1 86 ? -1.412 7.574 -2.841 1.00 90.69 86 ILE A N 1
ATOM 734 C CA . ILE A 1 86 ? -2.847 7.543 -3.117 1.00 90.69 86 ILE A CA 1
ATOM 735 C C . ILE A 1 86 ? -3.054 6.622 -4.311 1.00 90.69 86 ILE A C 1
ATOM 737 O O . ILE A 1 86 ? -2.408 6.791 -5.345 1.00 90.69 86 ILE A O 1
ATOM 741 N N . VAL A 1 87 ? -3.935 5.639 -4.152 1.00 89.06 87 VAL A N 1
ATOM 742 C CA . VAL A 1 87 ? -4.279 4.712 -5.225 1.00 89.06 87 VAL A CA 1
ATOM 743 C C . VAL A 1 87 ? -5.514 5.249 -5.933 1.00 89.06 87 VAL A C 1
ATOM 745 O O . VAL A 1 87 ? -6.608 5.242 -5.377 1.00 89.06 87 VAL A O 1
ATOM 748 N N . GLU A 1 88 ? -5.323 5.755 -7.150 1.00 89.06 88 GLU A N 1
ATOM 749 C CA . GLU A 1 88 ? -6.409 6.351 -7.937 1.00 89.06 88 GLU A CA 1
ATOM 750 C C . GLU A 1 88 ? -7.289 5.291 -8.610 1.00 89.06 88 GLU A C 1
ATOM 752 O O . GLU A 1 88 ? -8.507 5.439 -8.663 1.00 89.06 88 GLU A O 1
ATOM 757 N N . GLU A 1 89 ? -6.681 4.215 -9.113 1.00 86.56 89 GLU A N 1
ATOM 758 C CA . GLU A 1 89 ? -7.382 3.163 -9.845 1.00 86.56 89 GLU A CA 1
ATOM 759 C C . GLU A 1 89 ? -6.687 1.812 -9.645 1.00 86.56 89 GLU A C 1
ATOM 761 O O . GLU A 1 89 ? -5.463 1.706 -9.761 1.00 86.56 89 GLU A O 1
ATOM 766 N N . ILE A 1 90 ? -7.478 0.770 -9.376 1.00 85.38 90 ILE A N 1
ATOM 767 C CA . ILE A 1 90 ? -7.022 -0.622 -9.353 1.00 85.38 90 ILE A CA 1
ATOM 768 C C . ILE A 1 90 ? -7.844 -1.404 -10.371 1.00 85.38 90 ILE A C 1
ATOM 770 O O . ILE A 1 90 ? -9.067 -1.464 -10.285 1.00 85.38 90 ILE A O 1
ATOM 774 N N . ASN A 1 91 ? -7.158 -2.029 -11.326 1.00 87.94 91 ASN A N 1
ATOM 775 C CA . ASN A 1 91 ? -7.768 -2.920 -12.304 1.00 87.94 91 ASN A CA 1
ATOM 776 C C . ASN A 1 91 ? -7.314 -4.354 -12.033 1.00 87.94 91 ASN A C 1
ATOM 778 O O . ASN A 1 91 ? -6.142 -4.681 -12.235 1.00 87.94 91 ASN A O 1
ATOM 782 N N . PHE A 1 92 ? -8.244 -5.199 -11.584 1.00 86.69 92 PHE A N 1
ATOM 783 C CA . PHE A 1 92 ? -8.015 -6.629 -11.377 1.00 86.69 92 PHE A CA 1
ATOM 784 C C . PHE A 1 92 ? -8.227 -7.419 -12.669 1.00 86.69 92 PHE A C 1
ATOM 786 O O . PHE A 1 92 ? -9.073 -7.073 -13.492 1.00 86.69 92 PHE A O 1
ATOM 793 N N . ASP A 1 93 ? -7.426 -8.471 -12.846 1.00 89.44 93 ASP A N 1
ATOM 794 C CA . ASP A 1 93 ? -7.409 -9.333 -14.035 1.00 89.44 93 ASP A CA 1
ATOM 795 C C . ASP A 1 93 ? -7.419 -8.590 -15.391 1.00 89.44 93 ASP A C 1
ATOM 797 O O . ASP A 1 93 ? -8.156 -8.963 -16.314 1.00 89.44 93 ASP A O 1
ATOM 801 N N . PRO A 1 94 ? -6.600 -7.533 -15.566 1.00 93.31 94 PRO A N 1
ATOM 802 C CA . PRO A 1 94 ? -6.539 -6.826 -16.832 1.00 93.31 94 PRO A CA 1
ATOM 803 C C . PRO A 1 94 ? -5.968 -7.739 -17.922 1.00 93.31 94 PRO A C 1
ATOM 805 O O . PRO A 1 94 ? -5.068 -8.553 -17.710 1.00 93.31 94 PRO A O 1
ATOM 808 N N . SER A 1 95 ? -6.479 -7.576 -19.137 1.00 94.69 95 SER A N 1
ATOM 809 C CA . SER A 1 95 ? -5.925 -8.254 -20.307 1.00 94.69 95 SER A CA 1
ATOM 810 C C . SER A 1 95 ? -4.709 -7.490 -20.823 1.00 94.69 95 SER A C 1
ATOM 812 O O . SER A 1 95 ? -4.795 -6.295 -21.102 1.00 94.69 95 SER A O 1
ATOM 814 N N . PHE A 1 96 ? -3.592 -8.190 -21.008 1.00 94.31 96 PHE A N 1
ATOM 815 C CA . PHE A 1 96 ? -2.364 -7.621 -21.558 1.00 94.31 96 PHE A CA 1
ATOM 816 C C . PHE A 1 96 ? -2.069 -8.185 -22.948 1.00 94.31 96 PHE A C 1
ATOM 818 O O . PHE A 1 96 ? -2.391 -9.334 -23.250 1.00 94.31 96 PHE A O 1
ATOM 825 N N . ALA A 1 97 ? -1.432 -7.380 -23.797 1.00 94.50 97 ALA A N 1
ATOM 826 C CA . ALA A 1 97 ? -0.889 -7.871 -25.055 1.00 94.50 97 ALA A CA 1
ATOM 827 C C . ALA A 1 97 ? 0.372 -8.710 -24.782 1.00 94.50 97 ALA A C 1
ATOM 829 O O . ALA A 1 97 ? 1.087 -8.469 -23.809 1.00 94.50 97 ALA A O 1
ATOM 830 N N . GLU A 1 98 ? 0.694 -9.665 -25.662 1.00 92.81 98 GLU A N 1
ATOM 831 C CA . GLU A 1 98 ? 1.860 -10.554 -25.479 1.00 92.81 98 GLU A CA 1
ATOM 832 C C . GLU A 1 98 ? 3.184 -9.789 -25.300 1.00 92.81 98 GLU A C 1
ATOM 834 O O . GLU A 1 98 ? 4.106 -10.259 -24.637 1.00 92.81 98 GLU A O 1
ATOM 839 N N . ASN A 1 99 ? 3.276 -8.586 -25.865 1.00 93.56 99 ASN A N 1
ATOM 840 C CA . ASN A 1 99 ? 4.460 -7.741 -25.819 1.00 93.56 99 ASN A CA 1
ATOM 841 C C . ASN A 1 99 ? 4.440 -6.681 -24.703 1.00 93.56 99 ASN A C 1
ATOM 843 O O . ASN A 1 99 ? 5.400 -5.920 -24.614 1.00 93.56 99 ASN A O 1
ATOM 847 N N . THR A 1 100 ? 3.411 -6.622 -23.845 1.00 93.44 100 THR A N 1
ATOM 848 C CA . THR A 1 100 ? 3.304 -5.603 -22.779 1.00 93.44 100 THR A CA 1
ATOM 849 C C . THR A 1 100 ? 4.521 -5.603 -21.850 1.00 93.44 100 THR A C 1
ATOM 851 O O . THR A 1 100 ? 5.018 -4.542 -21.488 1.00 93.44 100 THR A O 1
ATOM 854 N N . PHE A 1 101 ? 5.050 -6.782 -21.515 1.00 92.69 101 PHE A N 1
ATOM 855 C CA . PHE A 1 101 ? 6.207 -6.935 -20.624 1.00 92.69 101 PHE A CA 1
ATOM 856 C C . PHE A 1 101 ? 7.533 -7.111 -21.379 1.00 92.69 101 PHE A C 1
ATOM 858 O O . PHE A 1 101 ? 8.522 -7.584 -20.821 1.00 92.69 101 PHE A O 1
ATOM 865 N N . THR A 1 102 ? 7.570 -6.751 -22.665 1.00 91.75 102 THR A N 1
ATOM 866 C CA . THR A 1 102 ? 8.792 -6.785 -23.474 1.00 91.75 102 THR A CA 1
ATOM 867 C C . THR A 1 102 ? 9.410 -5.396 -23.546 1.00 91.75 102 THR A C 1
ATOM 869 O O . THR A 1 102 ? 8.787 -4.443 -24.008 1.00 91.75 102 THR A O 1
ATOM 872 N N . PHE A 1 103 ? 10.680 -5.283 -23.162 1.00 89.81 103 PHE A N 1
ATOM 873 C CA . PHE A 1 103 ? 11.430 -4.050 -23.364 1.00 89.81 103 PHE A CA 1
ATOM 874 C C . PHE A 1 103 ? 11.848 -3.905 -24.833 1.00 89.81 103 PHE A C 1
ATOM 876 O O . PHE A 1 103 ? 12.597 -4.729 -25.359 1.00 89.81 103 PHE A O 1
ATOM 883 N N . SER A 1 104 ? 11.393 -2.832 -25.482 1.00 90.56 104 SER A N 1
ATOM 884 C CA . SER A 1 104 ? 11.854 -2.425 -26.812 1.00 90.56 104 SER A CA 1
ATOM 885 C C . SER A 1 104 ? 12.674 -1.138 -26.683 1.00 90.56 104 SER A C 1
ATOM 887 O O . SER A 1 104 ? 12.099 -0.101 -26.346 1.00 90.56 104 SER A O 1
ATOM 889 N N . PRO A 1 105 ? 14.001 -1.169 -26.909 1.00 91.25 105 PRO A N 1
ATOM 890 C CA . PRO A 1 105 ? 14.825 0.027 -26.783 1.00 91.25 105 PRO A CA 1
ATOM 891 C C . PRO A 1 105 ? 14.411 1.075 -27.832 1.00 91.25 105 PRO A C 1
ATOM 893 O O . PRO A 1 105 ? 14.188 0.710 -28.990 1.00 91.25 105 PRO A O 1
ATOM 896 N N . PRO A 1 106 ? 14.327 2.368 -27.468 1.00 92.69 106 PRO A N 1
ATOM 897 C CA . PRO A 1 106 ? 14.032 3.419 -28.434 1.00 92.69 106 PRO A CA 1
ATOM 898 C C . PRO A 1 106 ? 15.181 3.582 -29.438 1.00 92.69 106 PRO A C 1
ATOM 900 O O . PRO A 1 106 ? 16.319 3.169 -29.194 1.00 92.69 106 PRO A O 1
ATOM 903 N N . GLU A 1 107 ? 14.896 4.206 -30.580 1.00 94.81 107 GLU A N 1
ATOM 904 C CA . GLU A 1 107 ? 15.901 4.443 -31.618 1.00 94.81 107 GLU A CA 1
ATOM 905 C C . GLU A 1 107 ? 17.107 5.229 -31.071 1.00 94.81 107 GLU A C 1
ATOM 907 O O . GLU A 1 107 ? 16.968 6.171 -30.292 1.00 94.81 107 GLU A O 1
ATOM 912 N N . GLY A 1 108 ? 18.317 4.818 -31.462 1.00 93.25 108 GLY A N 1
ATOM 913 C CA . GLY A 1 108 ? 19.566 5.435 -31.004 1.00 93.25 108 GLY A CA 1
ATOM 914 C C . GLY A 1 108 ? 20.011 5.026 -29.594 1.00 93.25 108 GLY A C 1
ATOM 915 O O . GLY A 1 108 ? 21.110 5.402 -29.180 1.00 93.25 108 GLY A O 1
ATOM 916 N N . ALA A 1 109 ? 19.222 4.228 -28.866 1.00 94.31 109 ALA A N 1
ATOM 917 C CA . ALA A 1 109 ? 19.640 3.699 -27.575 1.00 94.31 109 ALA A CA 1
ATOM 918 C C . ALA A 1 109 ? 20.811 2.716 -27.726 1.00 94.31 109 ALA A C 1
ATOM 920 O O . ALA A 1 109 ? 20.796 1.795 -28.546 1.00 94.31 109 ALA A O 1
ATOM 921 N N . ARG A 1 110 ? 21.829 2.878 -26.877 1.00 92.06 110 ARG A N 1
ATOM 922 C CA . ARG A 1 110 ? 22.910 1.902 -26.732 1.00 92.06 110 ARG A CA 1
ATOM 923 C C . ARG A 1 110 ? 22.499 0.857 -25.701 1.00 92.06 110 ARG A C 1
ATOM 925 O O . ARG A 1 110 ? 22.537 1.128 -24.506 1.00 92.06 110 ARG A O 1
ATOM 932 N N . VAL A 1 111 ? 22.158 -0.339 -26.166 1.00 90.19 111 VAL A N 1
ATOM 933 C CA . VAL A 1 111 ? 21.864 -1.476 -25.287 1.00 90.19 111 VAL A CA 1
ATOM 934 C C . VAL A 1 111 ? 23.173 -2.056 -24.750 1.00 90.19 111 VAL A C 1
ATOM 936 O O . VAL A 1 111 ? 24.083 -2.370 -25.518 1.00 90.19 111 VAL A O 1
ATOM 939 N N . VAL A 1 112 ? 23.270 -2.185 -23.428 1.00 90.00 112 VAL A N 1
ATOM 940 C CA . VAL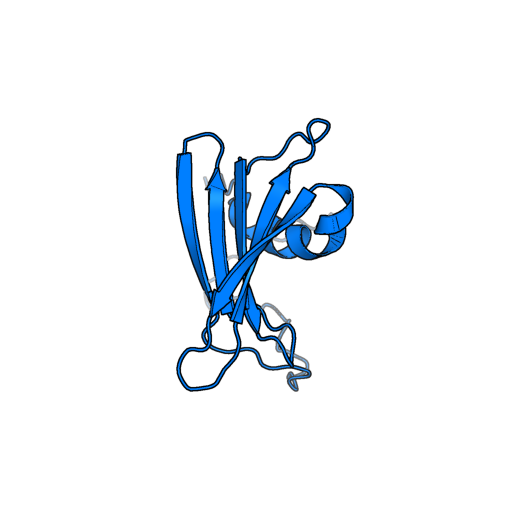 A 1 112 ? 24.348 -2.906 -22.741 1.00 90.00 112 VAL A CA 1
ATOM 941 C C . VAL A 1 112 ? 23.701 -4.070 -22.006 1.00 90.00 112 VAL A C 1
ATOM 943 O O . VAL A 1 112 ? 22.955 -3.857 -21.056 1.00 90.00 112 VAL A O 1
ATOM 946 N N . ASP A 1 113 ? 23.949 -5.290 -22.475 1.00 87.19 113 ASP A N 1
ATOM 947 C CA . ASP A 1 113 ? 23.450 -6.502 -21.829 1.00 87.19 113 ASP A CA 1
ATOM 948 C C . ASP A 1 113 ? 24.434 -6.941 -20.739 1.00 87.19 113 ASP A C 1
ATOM 950 O O . ASP A 1 113 ? 25.618 -7.142 -21.014 1.00 87.19 113 ASP A O 1
ATOM 954 N N . LEU A 1 114 ? 23.949 -7.039 -19.502 1.00 88.88 114 LEU A N 1
ATOM 955 C CA . LEU A 1 114 ? 24.735 -7.430 -18.328 1.00 88.88 114 LEU A CA 1
ATOM 956 C C . LEU A 1 114 ? 24.444 -8.866 -17.879 1.00 88.88 114 LEU A C 1
ATOM 958 O O . LEU A 1 114 ? 24.901 -9.272 -16.815 1.00 88.88 114 LEU A O 1
ATOM 962 N N . ARG A 1 115 ? 23.674 -9.632 -18.658 1.00 85.25 115 ARG A N 1
ATOM 963 C CA . ARG A 1 115 ? 23.417 -11.044 -18.370 1.00 85.25 115 ARG A CA 1
ATOM 964 C C . ARG A 1 115 ? 24.669 -11.852 -18.729 1.00 85.25 115 ARG A C 1
ATOM 966 O O . ARG A 1 115 ? 25.125 -11.806 -19.870 1.00 85.25 115 ARG A O 1
ATOM 973 N N . PHE A 1 116 ? 25.228 -12.548 -17.742 1.00 61.75 116 PHE A N 1
ATOM 974 C CA . PHE A 1 116 ? 26.364 -13.469 -17.859 1.00 61.75 116 PHE A CA 1
ATOM 975 C C . PHE A 1 116 ? 25.911 -14.919 -17.697 1.00 61.75 116 PHE A C 1
ATOM 977 O O . PHE A 1 116 ? 24.939 -15.148 -16.941 1.00 61.75 116 PHE A O 1
#

Sequence (116 aa):
MLIDNARKDEQEVEFNNFLYELEDHYFSQKVDETEPDGEKIYTIKLTPKPSEQSYFTSIKVWVEEDSWEVKRVIYTDYNDNETEYIVEEINFDPSFAENTFTFSPPEGARVVDLRF

Foldseek 3Di:
DDDPPPPVPVVVVCVVVCVPCQVVFWDKDFDDWDQPPNWIKTWIKTAGDPVDPDQWRIKIFIATDPPRDTQKMWTAGPVRDIDIDGDPDDDPPDDDDPCNPPDDDDPPDDDDDPDD

pLDDT: mean 82.92, std 16.67, range [34.41, 96.56]

Radius of gyration: 18.94 Å; chains: 1; bounding box: 53×25×50 Å

Secondary structure (DSSP, 8-state):
---------HHHHHHHHHTTSHHHHEEEEEEEEE-GGG--EEEEEEEE-TT---SEEEEEEEEETTT--EEEEEEEETT--EEEEE-----SS----TTTT---PPTT--------